Protein AF-A0A9E6BPP7-F1 (afdb_monomer)

Sequence (174 aa):
METLWRWFFRFVIGVGIVFVAFTVLLVIGMNRPNVMQSNGYTGITPDAVAATLSHSLPKTAHNIRYCRASVGIGGRLLIYRFSGSLPDLHAHAHAEFAAHWEKPRLKKTRNSPSPITEHTIALYKSGFGVDADWMLPPPEAFGTLYESADGRSSHRPRIFVDEANGVLYFHMTD

Radius of gyration: 22.31 Å; Cα contacts (8 Å, |Δi|>4): 313; chains: 1; bounding box: 57×31×67 Å

Secondary structure (DSSP, 8-state):
-HHHHHHHHHHHHHHHHHHHHHHHHHHHHHHSPEEEE-SS-B-S-HHHHHHSSSS---TT-EEEEEEEEE-TTS-EEEEEEEE--HHHHHHHHHHHHHHSTT-PPEEEEEEEEPS--HHHHHHHHHHH----GGGPPPTT-EEEEEEETT---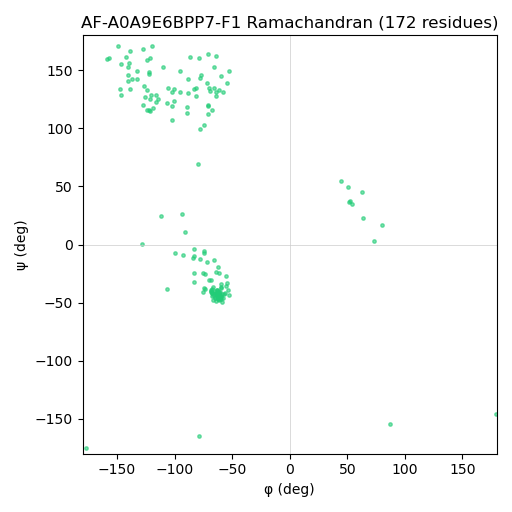TT--EEEEETTTTEEEEEEE-

Foldseek 3Di:
DVVVVVVVVVVVVVVVVVVVVVVVVVVCQQQAKDKDWDPFFDQDDQVLLVLALLSDADPFWGRKIWMWIDGNVGKIKTKMKTAGDPVRLVVSLQSRLCSQPVSADKDKDFFDDDPCDPVNQVCCCVRGVDNVVVLDDDPPFTTMWIWGPVPDQASTWIWGQRPVRRMIIIIHMD

Mean predicted aligned error: 5.93 Å

pLDDT: mean 92.02, std 6.78, range [58.75, 98.56]

Structure (mmCIF, N/CA/C/O backbone):
data_AF-A0A9E6BPP7-F1
#
_entry.id   AF-A0A9E6BPP7-F1
#
loop_
_atom_site.group_PDB
_atom_site.id
_atom_site.type_symbol
_atom_site.label_atom_id
_atom_site.label_alt_id
_atom_site.label_comp_id
_atom_site.label_asym_id
_atom_site.label_entity_id
_atom_site.label_seq_id
_atom_site.pdbx_PDB_ins_code
_atom_site.Cartn_x
_atom_site.Cartn_y
_atom_site.Cartn_z
_atom_site.occupancy
_atom_site.B_iso_or_equiv
_atom_site.auth_seq_id
_atom_site.auth_comp_id
_atom_site.auth_asym_id
_atom_site.auth_atom_id
_atom_site.pdbx_PDB_model_num
ATOM 1 N N . MET A 1 1 ? 42.523 -1.202 -52.426 1.00 58.75 1 MET A N 1
ATOM 2 C CA . MET A 1 1 ? 42.372 -0.691 -51.043 1.00 58.75 1 MET A CA 1
ATOM 3 C C . MET A 1 1 ? 40.967 -0.156 -50.751 1.00 58.75 1 MET A C 1
ATOM 5 O O . MET A 1 1 ? 40.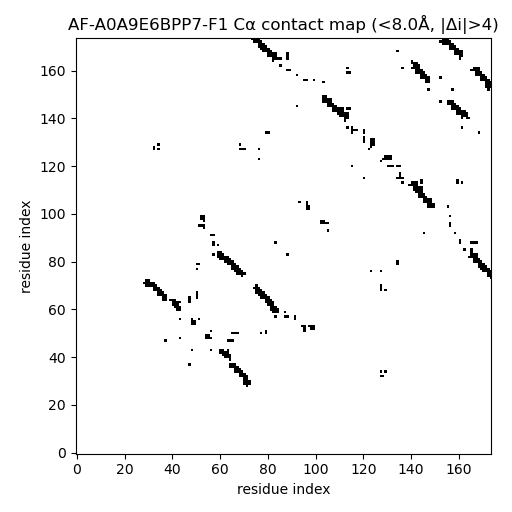457 -0.454 -49.681 1.00 58.75 1 MET A O 1
ATOM 9 N N . GLU A 1 2 ? 40.296 0.545 -51.675 1.00 72.06 2 GLU A N 1
ATOM 10 C CA . GLU A 1 2 ? 38.947 1.107 -51.437 1.00 72.06 2 GLU A CA 1
ATOM 11 C C . GLU A 1 2 ? 37.850 0.084 -51.093 1.00 72.06 2 GLU A C 1
ATOM 13 O O . GLU A 1 2 ? 36.989 0.358 -50.260 1.00 72.06 2 GLU A O 1
ATOM 18 N N . THR A 1 3 ? 37.860 -1.103 -51.703 1.00 75.94 3 THR A N 1
ATOM 19 C CA . THR A 1 3 ? 36.821 -2.126 -51.492 1.00 75.94 3 THR A CA 1
ATOM 20 C C . THR A 1 3 ? 36.860 -2.700 -50.079 1.00 75.94 3 THR A C 1
ATOM 22 O O . THR A 1 3 ? 35.823 -2.807 -49.431 1.00 75.94 3 THR A O 1
ATOM 25 N N . LEU A 1 4 ? 38.059 -3.009 -49.577 1.00 79.69 4 LEU A N 1
ATOM 26 C CA . LEU A 1 4 ? 38.288 -3.473 -48.203 1.00 79.69 4 LEU A CA 1
ATOM 27 C C . LEU A 1 4 ? 37.844 -2.421 -47.181 1.00 79.69 4 LEU A C 1
ATOM 29 O O . LEU A 1 4 ? 37.183 -2.752 -46.202 1.00 79.69 4 LEU A O 1
ATOM 33 N N . TRP A 1 5 ? 38.127 -1.147 -47.458 1.00 80.75 5 TRP A N 1
ATOM 34 C CA . TRP A 1 5 ? 37.735 -0.036 -46.594 1.00 80.75 5 TRP A CA 1
ATOM 35 C C . TRP A 1 5 ? 36.216 0.179 -46.565 1.00 80.75 5 TRP A C 1
ATOM 37 O O . TRP A 1 5 ? 35.632 0.351 -45.497 1.00 80.75 5 TRP A O 1
ATOM 47 N N . ARG A 1 6 ? 35.537 0.062 -47.714 1.00 83.38 6 ARG A N 1
ATOM 48 C CA . ARG A 1 6 ? 34.064 0.097 -47.792 1.00 83.38 6 ARG A CA 1
ATOM 49 C C . ARG A 1 6 ? 33.405 -1.047 -47.018 1.00 83.38 6 ARG A C 1
ATOM 51 O O . ARG A 1 6 ? 32.408 -0.814 -46.338 1.00 83.38 6 ARG A O 1
ATOM 58 N N . TRP A 1 7 ? 33.939 -2.265 -47.116 1.00 85.94 7 TRP A N 1
ATOM 59 C CA . TRP A 1 7 ? 33.430 -3.414 -46.359 1.00 85.94 7 TRP A CA 1
ATOM 60 C C . TRP A 1 7 ? 33.666 -3.262 -44.857 1.00 85.94 7 TRP A C 1
ATOM 62 O O . TRP A 1 7 ? 32.745 -3.504 -44.079 1.00 85.94 7 TRP A O 1
ATOM 72 N N . PHE A 1 8 ? 34.844 -2.775 -44.459 1.00 85.81 8 PHE A N 1
ATOM 73 C CA . PHE A 1 8 ? 35.154 -2.456 -43.067 1.00 85.81 8 PHE A CA 1
ATOM 74 C C . PHE A 1 8 ? 34.181 -1.417 -42.488 1.00 85.81 8 PHE A C 1
ATOM 76 O O . PHE A 1 8 ? 33.560 -1.675 -41.460 1.00 85.81 8 PHE A O 1
ATOM 83 N N . PHE A 1 9 ? 33.948 -0.293 -43.177 1.00 87.25 9 PHE A N 1
ATOM 84 C CA . PHE A 1 9 ? 32.990 0.722 -42.718 1.00 87.25 9 PHE A CA 1
ATOM 85 C C . PHE A 1 9 ? 31.562 0.191 -42.591 1.00 87.25 9 PHE A C 1
ATOM 87 O O . PHE A 1 9 ? 30.893 0.464 -41.597 1.00 87.25 9 PHE A O 1
ATOM 94 N N . ARG A 1 10 ? 31.086 -0.590 -43.569 1.00 88.19 10 ARG A N 1
ATOM 95 C CA . ARG A 1 10 ? 29.747 -1.201 -43.511 1.00 88.19 10 ARG A CA 1
ATOM 96 C C . ARG A 1 10 ? 29.610 -2.162 -42.335 1.00 88.19 10 ARG A C 1
ATOM 98 O O . ARG A 1 10 ? 28.573 -2.160 -41.679 1.00 88.19 10 ARG A O 1
ATOM 105 N N . PHE A 1 11 ? 30.650 -2.945 -42.055 1.00 91.19 11 PHE A N 1
ATOM 106 C CA . PHE A 1 11 ? 30.681 -3.839 -40.903 1.00 91.19 11 PHE A CA 1
ATOM 107 C C . PHE A 1 11 ? 30.633 -3.058 -39.584 1.00 91.19 11 PHE A C 1
ATOM 109 O O . PHE A 1 11 ? 29.785 -3.347 -38.745 1.00 91.19 11 PHE A O 1
ATOM 116 N N . VAL A 1 12 ? 31.466 -2.023 -39.425 1.00 90.50 12 VAL A N 1
ATOM 117 C CA . VAL A 1 12 ? 31.485 -1.172 -38.221 1.00 90.50 12 VAL A CA 1
ATOM 118 C C . VAL A 1 12 ? 30.133 -0.489 -37.992 1.00 90.50 12 VAL A C 1
ATOM 120 O O . VAL A 1 12 ? 29.618 -0.520 -36.877 1.00 90.50 12 VAL A O 1
ATOM 123 N N . ILE A 1 13 ? 29.521 0.072 -39.040 1.00 92.06 13 ILE A N 1
ATOM 124 C CA . ILE A 1 13 ? 28.182 0.680 -38.955 1.00 92.06 13 ILE A CA 1
ATOM 125 C C . ILE A 1 13 ? 27.136 -0.373 -38.567 1.00 92.06 13 ILE A C 1
ATOM 127 O O . ILE A 1 13 ? 26.316 -0.119 -37.688 1.00 92.06 13 ILE A O 1
ATOM 131 N N . GLY A 1 14 ? 27.180 -1.562 -39.176 1.00 92.44 14 GLY A N 1
ATOM 132 C CA . GLY A 1 14 ? 26.274 -2.664 -38.849 1.00 92.44 14 GLY A CA 1
ATOM 133 C C . GLY A 1 14 ? 26.376 -3.097 -37.384 1.00 92.44 14 GLY A C 1
ATOM 134 O O . GLY A 1 14 ? 25.357 -3.193 -36.703 1.00 92.44 14 GLY A O 1
ATOM 135 N N . VAL A 1 15 ? 27.598 -3.278 -36.871 1.00 92.94 15 VAL A N 1
ATOM 136 C CA . VAL A 1 15 ? 27.847 -3.591 -35.453 1.00 92.94 15 VAL A CA 1
ATOM 137 C C . VAL A 1 15 ? 27.344 -2.467 -34.547 1.00 92.94 15 VAL A C 1
ATOM 139 O O . VAL A 1 15 ? 26.684 -2.746 -33.548 1.00 92.94 15 VAL A O 1
ATOM 142 N N . GLY A 1 16 ? 27.587 -1.205 -34.914 1.00 92.25 16 GLY A N 1
ATOM 143 C CA . GLY A 1 16 ? 27.085 -0.045 -34.177 1.00 92.25 16 GLY A CA 1
ATOM 144 C C . GLY A 1 16 ? 25.558 -0.033 -34.067 1.00 92.25 16 GLY A C 1
ATOM 145 O O . GLY A 1 16 ? 25.025 0.144 -32.975 1.00 92.25 16 GLY A O 1
ATOM 146 N N . ILE A 1 17 ? 24.845 -0.298 -35.166 1.00 93.12 17 ILE A N 1
ATOM 147 C CA . ILE A 1 17 ? 23.375 -0.371 -35.176 1.00 93.12 17 ILE A CA 1
ATOM 148 C C . ILE A 1 17 ? 22.874 -1.510 -34.281 1.00 93.12 17 ILE A C 1
ATOM 150 O O . ILE A 1 17 ? 21.957 -1.301 -33.487 1.00 93.12 17 ILE A O 1
ATOM 154 N N . VAL A 1 18 ? 23.481 -2.698 -34.366 1.00 93.06 18 VAL A N 1
ATOM 155 C CA . VAL A 1 18 ? 23.098 -3.848 -33.527 1.00 93.06 18 VAL A CA 1
ATOM 156 C C . VAL A 1 18 ? 23.337 -3.552 -32.047 1.00 93.06 18 VAL A C 1
ATOM 158 O O . VAL A 1 18 ? 22.480 -3.851 -31.219 1.00 93.06 18 VAL A O 1
ATOM 161 N N . PHE A 1 19 ? 24.460 -2.918 -31.708 1.00 92.62 19 PHE A N 1
ATOM 162 C CA . PHE A 1 19 ? 24.767 -2.533 -30.333 1.00 92.62 19 PHE A CA 1
ATOM 163 C C . PHE A 1 19 ? 23.768 -1.504 -29.784 1.00 92.62 19 PHE A C 1
ATOM 165 O O . PHE A 1 19 ? 23.289 -1.645 -28.657 1.00 92.62 19 PHE A O 1
ATOM 172 N N . VAL A 1 20 ? 23.392 -0.505 -30.589 1.00 92.81 20 VAL A N 1
ATOM 173 C CA . VAL A 1 20 ? 22.356 0.472 -30.220 1.00 92.81 20 VAL A CA 1
ATOM 174 C C . VAL A 1 20 ? 21.009 -0.220 -30.019 1.00 92.81 20 VAL A C 1
ATOM 176 O O . VAL A 1 20 ? 20.370 -0.005 -28.992 1.00 92.81 20 VAL A O 1
ATOM 179 N N . ALA A 1 21 ? 20.594 -1.095 -30.939 1.00 91.44 21 ALA A N 1
ATOM 180 C CA . ALA A 1 21 ? 19.342 -1.840 -30.818 1.00 91.44 21 ALA A CA 1
ATOM 181 C C . ALA A 1 21 ? 19.314 -2.719 -29.556 1.00 91.44 21 ALA A C 1
ATOM 183 O O . ALA A 1 21 ? 18.329 -2.706 -28.818 1.00 91.44 21 ALA A O 1
ATOM 184 N N . PHE A 1 22 ? 20.409 -3.427 -29.263 1.00 90.94 22 PHE A N 1
ATOM 185 C CA . PHE A 1 22 ? 20.556 -4.213 -28.038 1.00 90.94 22 PHE A CA 1
ATOM 186 C C . PHE A 1 22 ? 20.451 -3.337 -26.785 1.00 90.94 22 PHE A C 1
ATOM 188 O O . PHE A 1 22 ? 19.709 -3.672 -25.866 1.00 90.94 22 PHE A O 1
ATOM 195 N N . THR A 1 23 ? 21.131 -2.188 -26.770 1.00 88.12 23 THR A N 1
ATOM 196 C CA . THR A 1 23 ? 21.091 -1.244 -25.643 1.00 88.12 23 THR A CA 1
ATOM 197 C C . THR A 1 23 ? 19.677 -0.708 -25.422 1.00 88.12 23 THR A C 1
ATOM 199 O O . THR A 1 23 ? 19.202 -0.686 -24.291 1.00 88.12 23 THR A O 1
ATOM 202 N N . VAL A 1 24 ? 18.964 -0.340 -26.491 1.00 87.81 24 VAL A N 1
ATOM 203 C CA . VAL A 1 24 ? 17.568 0.116 -26.414 1.00 87.81 24 VAL A CA 1
ATOM 204 C C . VAL A 1 24 ? 16.661 -0.982 -25.858 1.00 87.81 24 VAL A C 1
ATOM 206 O O . VAL A 1 24 ? 15.891 -0.723 -24.936 1.00 87.81 24 VAL A O 1
ATOM 209 N N . LEU A 1 25 ? 16.769 -2.216 -26.360 1.00 87.62 25 LEU A N 1
ATOM 210 C CA . LEU A 1 25 ? 15.972 -3.344 -25.866 1.00 87.62 25 LEU A CA 1
ATOM 211 C C . LEU A 1 25 ? 16.272 -3.669 -24.402 1.00 87.62 25 LEU A C 1
ATOM 213 O O . LEU A 1 25 ? 15.349 -3.953 -23.640 1.00 87.62 25 LEU A O 1
ATOM 217 N N . LEU A 1 26 ? 17.539 -3.592 -24.000 1.00 84.19 26 LEU A N 1
ATOM 218 C CA . LEU A 1 26 ? 17.965 -3.811 -22.624 1.00 84.19 26 LEU A CA 1
ATOM 219 C C . LEU A 1 26 ? 17.395 -2.731 -21.699 1.00 84.19 26 LEU A C 1
ATOM 221 O O . LEU A 1 26 ? 16.801 -3.062 -20.677 1.00 84.19 26 LEU A O 1
ATOM 225 N N . VAL A 1 27 ? 17.470 -1.457 -22.092 1.00 81.81 27 VAL A N 1
ATOM 226 C CA . VAL A 1 27 ? 16.873 -0.342 -21.340 1.00 81.81 27 VAL A CA 1
ATOM 227 C C . VAL A 1 27 ? 15.354 -0.495 -21.240 1.00 81.81 27 VAL A C 1
ATOM 229 O O . VAL A 1 27 ? 14.803 -0.343 -20.151 1.00 81.81 27 VAL A O 1
ATOM 232 N N . ILE A 1 28 ? 14.663 -0.837 -22.330 1.00 81.75 28 ILE A N 1
ATOM 233 C CA . ILE A 1 28 ? 13.211 -1.075 -22.307 1.00 81.75 28 ILE A CA 1
ATOM 234 C C . ILE A 1 28 ? 12.876 -2.242 -21.376 1.00 81.75 28 ILE A C 1
ATOM 236 O O . ILE A 1 28 ? 11.980 -2.123 -20.544 1.00 81.75 28 ILE A O 1
ATOM 240 N N . GLY A 1 29 ? 13.599 -3.358 -21.485 1.00 76.56 29 GLY A N 1
ATOM 241 C CA . GLY A 1 29 ? 13.382 -4.542 -20.658 1.00 76.56 29 GLY A CA 1
ATOM 242 C C . GLY A 1 29 ? 13.598 -4.269 -19.170 1.00 76.56 29 GLY A C 1
ATOM 243 O O . GLY A 1 29 ? 12.778 -4.675 -18.353 1.00 76.56 29 GLY A O 1
ATOM 244 N N . MET A 1 30 ? 14.652 -3.529 -18.818 1.00 75.00 30 MET A N 1
ATOM 245 C CA . MET A 1 30 ? 14.958 -3.166 -17.430 1.00 75.00 30 MET A CA 1
ATOM 246 C C . MET A 1 30 ? 13.947 -2.189 -16.823 1.00 75.00 30 MET A C 1
ATOM 248 O O . MET A 1 30 ? 13.712 -2.236 -15.617 1.00 75.00 30 MET A O 1
ATOM 252 N N . ASN A 1 31 ? 13.339 -1.324 -17.637 1.00 74.44 31 ASN A N 1
ATOM 253 C CA . ASN A 1 31 ? 12.345 -0.355 -17.173 1.00 74.44 31 ASN A CA 1
ATOM 254 C C . ASN A 1 31 ? 10.904 -0.862 -17.280 1.00 74.44 31 ASN A C 1
ATOM 256 O O . ASN A 1 31 ? 9.997 -0.209 -16.771 1.00 74.44 31 ASN A O 1
ATOM 260 N N . ARG A 1 32 ? 10.664 -2.013 -17.923 1.00 81.81 32 ARG A N 1
ATOM 261 C CA . ARG A 1 32 ? 9.321 -2.579 -18.026 1.00 81.81 32 ARG A CA 1
ATOM 262 C C . ARG A 1 32 ? 8.882 -3.111 -16.656 1.00 81.81 32 ARG A C 1
ATOM 264 O O . ARG A 1 32 ? 9.517 -4.031 -16.138 1.00 81.81 32 ARG A O 1
ATOM 271 N N . PRO A 1 33 ? 7.784 -2.597 -16.083 1.00 84.06 33 PRO A N 1
ATOM 272 C CA . PRO A 1 33 ? 7.281 -3.093 -14.814 1.00 84.06 33 PRO A CA 1
ATOM 273 C C . PRO A 1 33 ? 6.699 -4.498 -14.974 1.00 84.06 33 PRO A C 1
ATOM 275 O O . PRO A 1 33 ? 5.930 -4.770 -15.899 1.00 84.06 33 PRO A O 1
ATOM 278 N N . ASN A 1 34 ? 7.042 -5.388 -14.050 1.00 88.56 34 ASN A N 1
ATOM 279 C CA . ASN A 1 34 ? 6.299 -6.616 -13.809 1.00 88.56 34 ASN A CA 1
ATOM 280 C C . ASN A 1 34 ? 5.224 -6.310 -12.764 1.00 88.56 34 ASN A C 1
ATOM 282 O O . ASN A 1 34 ? 5.566 -5.904 -11.655 1.00 88.56 34 ASN A O 1
ATOM 286 N N . VAL A 1 35 ? 3.952 -6.464 -13.135 1.00 90.19 35 VAL A N 1
ATOM 287 C CA . VAL A 1 35 ? 2.794 -6.069 -12.325 1.00 90.19 35 VAL A CA 1
ATOM 288 C C . VAL A 1 35 ? 1.923 -7.286 -12.029 1.00 90.19 35 VAL A C 1
ATOM 290 O O . VAL A 1 35 ? 1.498 -7.998 -12.937 1.00 90.19 35 VAL A O 1
ATOM 293 N N . MET A 1 36 ? 1.602 -7.474 -10.754 1.00 91.06 36 MET A N 1
ATOM 294 C CA . MET A 1 36 ? 0.613 -8.418 -10.244 1.00 91.06 36 MET A CA 1
ATOM 295 C C . MET A 1 36 ? -0.444 -7.629 -9.467 1.00 91.06 36 MET A C 1
ATOM 297 O O . MET A 1 36 ? -0.145 -7.047 -8.428 1.00 91.06 36 MET A O 1
ATOM 301 N N . GLN A 1 37 ? -1.686 -7.611 -9.945 1.00 92.88 37 GLN A N 1
ATOM 302 C CA . GLN A 1 37 ? -2.765 -6.815 -9.352 1.00 92.88 37 GLN A CA 1
ATOM 303 C C . GLN A 1 37 ? -4.105 -7.549 -9.386 1.00 92.88 37 GLN A C 1
ATOM 305 O O . GLN A 1 37 ? -4.283 -8.483 -10.170 1.00 92.88 37 GLN A O 1
ATOM 310 N N . SER A 1 38 ? -5.058 -7.113 -8.564 1.00 92.06 38 SER A N 1
ATOM 311 C CA . SER A 1 38 ? -6.433 -7.607 -8.639 1.00 92.06 38 SER A CA 1
ATOM 312 C C . SER A 1 38 ? -7.205 -6.992 -9.812 1.00 92.06 38 SER A C 1
ATOM 314 O O . SER A 1 38 ? -7.061 -5.809 -10.132 1.00 92.06 38 SER A O 1
ATOM 316 N N . ASN A 1 39 ? -8.100 -7.779 -10.417 1.00 88.69 39 ASN A N 1
ATOM 317 C CA . ASN A 1 39 ? -9.043 -7.307 -11.437 1.00 88.69 39 ASN A CA 1
ATOM 318 C C . ASN A 1 39 ? -10.239 -6.604 -10.775 1.00 88.69 39 ASN A C 1
ATOM 320 O O . ASN A 1 39 ? -11.354 -7.120 -10.752 1.00 88.69 39 ASN A O 1
ATOM 324 N N . GLY A 1 40 ? -9.986 -5.429 -10.196 1.00 93.06 40 GLY A N 1
ATOM 325 C CA . GLY A 1 40 ? -10.978 -4.666 -9.437 1.00 93.06 40 GLY A CA 1
ATOM 326 C C . GLY A 1 40 ? -11.042 -5.067 -7.963 1.00 93.06 40 GLY A C 1
ATOM 327 O O . GLY A 1 40 ? -10.043 -5.511 -7.390 1.00 93.06 40 GLY A O 1
ATOM 328 N N . TYR A 1 41 ? -12.204 -4.845 -7.347 1.00 94.12 41 TYR A N 1
ATOM 329 C CA . TYR A 1 41 ? -12.445 -5.179 -5.945 1.00 94.12 41 TYR A CA 1
ATOM 330 C C . TYR A 1 41 ? -12.790 -6.656 -5.780 1.00 94.12 41 TYR A C 1
ATOM 332 O O . TYR A 1 41 ? -13.624 -7.194 -6.507 1.00 94.12 41 TYR A O 1
ATOM 340 N N . THR A 1 42 ? -12.179 -7.296 -4.790 1.00 96.19 42 THR A N 1
ATOM 341 C CA . THR A 1 42 ? -12.390 -8.708 -4.470 1.00 96.19 42 THR A CA 1
ATOM 342 C C . THR A 1 42 ? -12.752 -8.890 -2.997 1.00 96.19 42 THR A C 1
ATOM 344 O O . THR A 1 42 ? -12.630 -7.974 -2.180 1.00 96.19 42 THR A O 1
ATOM 347 N N . GLY A 1 43 ? -13.201 -10.096 -2.646 1.00 96.19 43 GLY A N 1
ATOM 348 C CA . GLY A 1 43 ? -13.208 -10.555 -1.258 1.00 96.19 43 GLY A CA 1
ATOM 349 C C . GLY A 1 43 ? -11.820 -11.021 -0.808 1.00 96.19 43 GLY A C 1
ATOM 350 O O . GLY A 1 43 ? -10.815 -10.779 -1.482 1.00 96.19 43 GLY A O 1
ATOM 351 N N . ILE A 1 44 ? -11.781 -11.735 0.316 1.00 96.38 44 ILE A N 1
ATOM 352 C CA . ILE A 1 44 ? -10.566 -12.385 0.817 1.00 96.38 44 ILE A CA 1
ATOM 353 C C . ILE A 1 44 ? -10.236 -13.578 -0.089 1.00 96.38 44 ILE A C 1
ATOM 355 O O . ILE A 1 44 ? -10.959 -14.572 -0.115 1.00 96.38 44 ILE A O 1
ATOM 359 N N . THR A 1 45 ? -9.135 -13.476 -0.829 1.00 96.19 45 THR A N 1
ATOM 360 C CA . THR A 1 45 ? -8.589 -14.536 -1.689 1.00 96.19 45 THR A CA 1
ATOM 361 C C . THR A 1 45 ? -7.163 -14.878 -1.253 1.00 96.19 45 THR A C 1
ATOM 363 O O . THR A 1 45 ? -6.517 -14.055 -0.598 1.00 96.19 45 THR A O 1
ATOM 366 N N . PRO A 1 46 ? -6.627 -16.056 -1.628 1.00 96.00 46 PRO A N 1
ATOM 367 C CA . PRO A 1 46 ? -5.225 -16.383 -1.378 1.00 96.00 46 PRO A CA 1
ATOM 368 C C . PRO A 1 46 ? -4.263 -15.318 -1.913 1.00 96.00 46 PRO A C 1
ATOM 370 O O . PRO A 1 46 ? -3.320 -14.958 -1.219 1.00 96.00 46 PRO A O 1
ATOM 373 N N . ASP A 1 47 ? -4.545 -14.749 -3.087 1.00 94.88 47 ASP A N 1
ATOM 374 C CA . ASP A 1 47 ? -3.712 -13.699 -3.682 1.00 94.88 47 ASP A CA 1
ATOM 375 C C . ASP A 1 47 ? -3.775 -12.382 -2.897 1.00 94.88 47 ASP A C 1
ATOM 377 O O . ASP A 1 47 ? -2.747 -11.738 -2.695 1.00 94.88 47 ASP A O 1
ATOM 381 N N . ALA A 1 48 ? -4.957 -11.996 -2.402 1.00 95.31 48 ALA A N 1
ATOM 382 C CA . ALA A 1 48 ? -5.116 -10.809 -1.564 1.00 95.31 48 ALA A CA 1
ATOM 383 C C . ALA A 1 48 ? -4.387 -10.957 -0.221 1.00 95.31 48 ALA A C 1
ATOM 385 O O . ALA A 1 48 ? -3.735 -10.024 0.241 1.00 95.31 48 ALA A O 1
ATOM 386 N N . VAL A 1 49 ? -4.451 -12.146 0.386 1.00 97.12 49 VAL A N 1
ATOM 387 C CA . VAL A 1 49 ? -3.700 -12.475 1.606 1.00 97.12 49 VAL A CA 1
ATOM 388 C C . VAL A 1 49 ? -2.200 -12.498 1.321 1.00 97.12 49 VAL A C 1
ATOM 390 O O . VAL A 1 49 ? -1.414 -11.944 2.082 1.00 97.12 49 VAL A O 1
ATOM 393 N N . ALA A 1 50 ? -1.786 -13.093 0.203 1.00 95.69 50 ALA A N 1
ATOM 394 C CA . ALA A 1 50 ? -0.391 -13.124 -0.213 1.00 95.69 50 ALA A CA 1
ATOM 395 C C . ALA A 1 50 ? 0.159 -11.725 -0.506 1.00 95.69 50 ALA A C 1
ATOM 397 O O . ALA A 1 50 ? 1.375 -11.556 -0.431 1.00 95.69 50 ALA A O 1
ATOM 398 N N . ALA A 1 51 ? 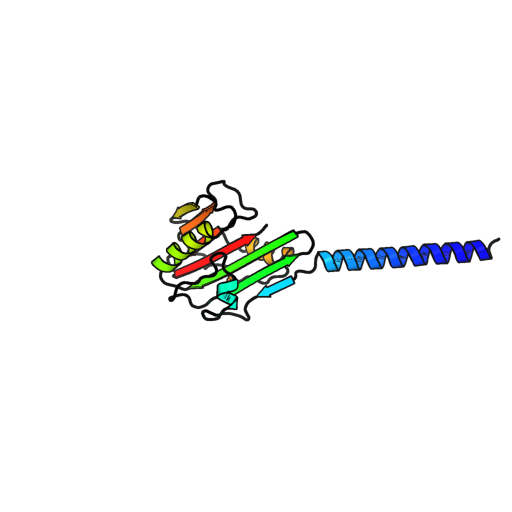-0.707 -10.752 -0.824 1.00 94.81 51 ALA A N 1
ATOM 399 C CA . ALA A 1 51 ? -0.348 -9.366 -1.083 1.00 94.81 51 ALA A CA 1
ATOM 400 C C . ALA A 1 51 ? 0.031 -8.575 0.183 1.00 94.81 51 ALA A C 1
ATOM 402 O O . ALA A 1 51 ? 0.836 -7.650 0.064 1.00 94.81 51 ALA A O 1
ATOM 403 N N . THR A 1 52 ? -0.442 -8.943 1.376 1.00 97.06 52 THR A N 1
ATOM 404 C CA . THR A 1 52 ? -0.068 -8.260 2.632 1.00 97.06 52 THR A CA 1
ATOM 405 C C . THR A 1 52 ? 1.312 -8.701 3.134 1.00 97.06 52 THR A C 1
ATOM 407 O O . THR A 1 52 ? 1.833 -9.735 2.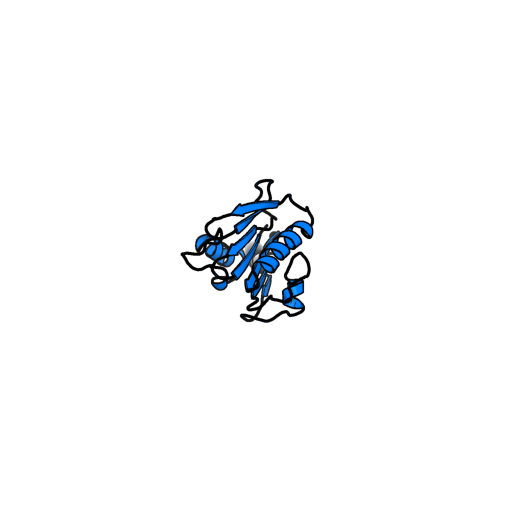706 1.00 97.06 52 THR A O 1
ATOM 410 N N . LEU A 1 53 ? 1.947 -7.914 4.010 1.00 96.19 53 LEU A N 1
ATOM 411 C CA . LEU A 1 53 ? 3.214 -8.302 4.644 1.00 96.19 53 LEU A CA 1
ATOM 412 C C . LEU A 1 53 ? 2.991 -9.371 5.715 1.00 96.19 53 LEU A C 1
ATOM 414 O O . LEU A 1 53 ? 3.802 -10.280 5.868 1.00 96.19 53 LEU A O 1
ATOM 418 N N . SER A 1 54 ? 1.887 -9.268 6.456 1.00 96.62 54 SER A N 1
ATOM 419 C CA . SER A 1 54 ? 1.531 -10.218 7.513 1.00 96.62 54 SER A CA 1
ATOM 420 C C . SER A 1 54 ? 1.015 -11.558 6.996 1.00 96.62 54 SER A C 1
ATOM 422 O O . SER A 1 54 ? 0.788 -12.458 7.804 1.00 96.62 54 SER A O 1
ATOM 424 N N . HIS A 1 55 ? 0.801 -11.700 5.683 1.00 97.06 55 HIS A N 1
ATOM 425 C CA . HIS A 1 55 ? 0.138 -12.858 5.081 1.00 97.06 55 HIS A CA 1
ATOM 426 C C . HIS A 1 55 ? -1.204 -13.178 5.750 1.00 97.06 55 HIS A C 1
ATOM 428 O O . HIS A 1 55 ? -1.587 -14.334 5.936 1.00 97.06 55 HIS A O 1
ATOM 434 N N . SER A 1 56 ? -1.924 -12.127 6.137 1.00 97.31 56 SER A N 1
ATOM 435 C CA . SER A 1 56 ? -3.221 -12.219 6.790 1.00 97.31 56 SER A CA 1
ATOM 436 C C . SER A 1 56 ? -4.109 -11.046 6.395 1.00 97.31 56 SER A C 1
ATOM 438 O O . SER A 1 56 ? -3.622 -9.981 6.017 1.00 97.31 56 SER A O 1
ATOM 440 N N . LEU A 1 57 ? -5.419 -11.251 6.490 1.00 97.69 57 LEU A N 1
ATOM 441 C CA . LEU A 1 57 ? -6.442 -10.215 6.390 1.00 97.69 57 LEU A CA 1
ATOM 442 C C . LEU A 1 57 ? -7.479 -10.474 7.490 1.00 97.69 57 LEU A C 1
ATOM 444 O O . LEU A 1 57 ? -7.773 -11.639 7.782 1.00 97.69 57 LEU A O 1
ATOM 448 N N . PRO A 1 58 ? -8.037 -9.431 8.124 1.00 97.44 58 PRO A N 1
ATOM 449 C CA . PRO A 1 58 ? -9.078 -9.621 9.123 1.00 97.44 58 PRO A CA 1
ATOM 450 C C . PRO A 1 58 ? -10.348 -10.189 8.482 1.00 97.44 58 PRO A C 1
ATOM 452 O O . PRO A 1 58 ? -10.639 -9.938 7.316 1.00 97.44 58 PRO A O 1
ATOM 455 N N . LYS A 1 59 ? -11.157 -10.917 9.261 1.00 95.75 59 LYS A N 1
ATOM 456 C CA . LYS A 1 59 ? -12.397 -11.544 8.760 1.00 95.75 59 LYS A CA 1
ATOM 457 C C . LYS A 1 59 ? -13.423 -10.536 8.232 1.00 95.75 59 LYS A C 1
ATOM 459 O O . LYS A 1 59 ? -14.261 -10.903 7.419 1.00 95.75 59 LYS A O 1
ATOM 464 N N . THR A 1 60 ? -13.369 -9.291 8.705 1.00 97.00 60 THR A N 1
ATOM 465 C CA . THR A 1 60 ? -14.250 -8.204 8.257 1.00 97.00 60 THR A CA 1
ATOM 466 C C . THR A 1 60 ? -13.766 -7.525 6.974 1.00 97.00 60 THR A C 1
ATOM 468 O O . THR A 1 60 ? -14.465 -6.648 6.465 1.00 97.00 60 THR A O 1
ATOM 471 N N . ALA A 1 61 ? -12.599 -7.909 6.438 1.00 97.69 61 ALA A N 1
ATOM 472 C CA . ALA A 1 61 ? -12.046 -7.319 5.227 1.00 97.69 61 ALA A CA 1
ATOM 473 C C . ALA A 1 61 ? -12.936 -7.596 4.009 1.00 97.69 61 ALA A C 1
ATOM 475 O O . ALA A 1 61 ? -13.270 -8.739 3.695 1.00 97.69 61 ALA A O 1
ATOM 476 N N . HIS A 1 62 ? -13.281 -6.534 3.294 1.00 98.00 62 HIS A N 1
ATOM 477 C CA . HIS A 1 62 ? -14.045 -6.573 2.052 1.00 98.00 62 HIS A CA 1
ATOM 478 C C . HIS A 1 62 ? -13.624 -5.411 1.145 1.00 98.00 62 HIS A C 1
ATOM 480 O O . HIS A 1 62 ? -12.862 -4.538 1.562 1.00 98.00 62 HIS A O 1
ATOM 486 N N . ASN A 1 63 ? -14.093 -5.401 -0.107 1.00 97.62 63 ASN A N 1
ATOM 487 C CA . ASN A 1 63 ? -13.690 -4.415 -1.118 1.00 97.62 63 ASN A CA 1
ATOM 488 C C . ASN A 1 63 ? -12.162 -4.297 -1.225 1.00 97.62 63 ASN A C 1
ATOM 490 O O . ASN A 1 63 ? -11.588 -3.208 -1.161 1.00 97.62 63 ASN A O 1
ATOM 494 N N . ILE A 1 64 ? -11.501 -5.446 -1.345 1.00 98.31 64 ILE A N 1
ATOM 495 C CA . ILE A 1 64 ? -10.047 -5.535 -1.332 1.00 98.31 64 ILE A CA 1
ATOM 496 C C . ILE A 1 64 ? -9.521 -5.237 -2.725 1.00 98.31 64 ILE A C 1
ATOM 498 O O . ILE A 1 64 ? -10.026 -5.767 -3.714 1.00 98.31 64 ILE A O 1
ATOM 502 N N . ARG A 1 65 ? -8.494 -4.400 -2.809 1.00 97.81 65 ARG A N 1
ATOM 503 C CA . ARG A 1 65 ? -7.770 -4.144 -4.051 1.00 97.81 65 ARG A CA 1
ATOM 504 C C . ARG A 1 65 ? -6.287 -4.076 -3.748 1.00 97.81 65 ARG A C 1
ATOM 506 O O . ARG A 1 65 ? -5.898 -3.436 -2.777 1.00 97.81 65 ARG A O 1
ATOM 513 N N . TYR A 1 66 ? -5.473 -4.754 -4.546 1.00 97.75 66 TYR A N 1
ATOM 514 C CA . TYR A 1 66 ? -4.034 -4.842 -4.319 1.00 97.75 66 TYR A CA 1
ATOM 515 C C . TYR A 1 66 ? -3.266 -4.749 -5.630 1.00 97.75 66 TYR A C 1
ATOM 517 O O . TYR A 1 66 ? -3.757 -5.132 -6.693 1.00 97.75 66 TYR A O 1
ATOM 525 N N . CYS A 1 67 ? -2.036 -4.260 -5.535 1.00 96.81 67 CYS A N 1
ATOM 526 C CA . CYS A 1 67 ? -1.071 -4.267 -6.615 1.00 96.81 67 CYS A CA 1
ATOM 527 C C . CYS A 1 67 ? 0.344 -4.416 -6.051 1.00 96.81 67 CYS A C 1
ATOM 529 O O . CYS A 1 67 ? 0.749 -3.735 -5.107 1.00 96.81 67 CYS A O 1
ATOM 531 N N . ARG A 1 68 ? 1.104 -5.306 -6.679 1.00 94.69 68 ARG A N 1
ATOM 532 C CA . ARG A 1 68 ? 2.545 -5.453 -6.547 1.00 94.69 68 ARG A CA 1
ATOM 533 C C . ARG A 1 68 ? 3.169 -5.155 -7.893 1.00 94.69 68 ARG A C 1
ATOM 535 O O . ARG A 1 68 ? 2.760 -5.736 -8.894 1.00 94.69 68 ARG A O 1
ATOM 542 N N . ALA A 1 69 ? 4.158 -4.279 -7.915 1.00 93.19 69 ALA A N 1
ATOM 543 C CA . ALA A 1 69 ? 4.939 -4.036 -9.112 1.00 93.19 69 ALA A CA 1
ATOM 544 C C . ALA A 1 69 ? 6.431 -4.034 -8.796 1.00 93.19 69 ALA A C 1
ATOM 546 O O . ALA A 1 69 ? 6.848 -3.659 -7.701 1.00 93.19 69 ALA A O 1
ATOM 547 N N . SER A 1 70 ? 7.239 -4.453 -9.761 1.00 90.50 70 SER A N 1
ATOM 548 C CA . SER A 1 70 ? 8.696 -4.374 -9.686 1.00 90.50 70 SER A CA 1
ATOM 549 C C . SER A 1 70 ? 9.281 -3.979 -11.032 1.00 90.50 70 SER A C 1
ATOM 551 O O . SER A 1 70 ? 8.834 -4.489 -12.059 1.00 90.50 70 SER A O 1
ATOM 553 N N . VAL A 1 71 ? 10.311 -3.140 -11.027 1.00 85.12 71 VAL A N 1
ATOM 554 C CA . VAL A 1 71 ? 11.114 -2.803 -12.210 1.00 85.12 71 VAL A CA 1
ATOM 555 C C . VAL A 1 71 ? 12.517 -3.398 -12.085 1.00 85.12 71 VAL A C 1
ATOM 557 O O . VAL A 1 71 ? 13.022 -3.610 -10.981 1.00 85.12 71 VAL A O 1
ATOM 560 N N . GLY A 1 72 ? 13.166 -3.673 -13.217 1.00 69.88 72 GLY A N 1
ATOM 561 C CA . GLY A 1 72 ? 14.471 -4.340 -13.269 1.00 69.88 72 GLY A CA 1
ATOM 562 C C . GLY A 1 72 ? 15.614 -3.575 -12.590 1.00 69.88 72 GLY A C 1
ATOM 563 O O . GLY A 1 72 ? 16.608 -4.191 -12.221 1.00 69.88 72 GLY A O 1
ATOM 564 N N . ILE A 1 73 ? 15.469 -2.264 -12.361 1.00 67.94 73 ILE A N 1
ATOM 565 C CA . ILE A 1 73 ? 16.455 -1.410 -11.661 1.00 67.94 73 ILE A CA 1
ATOM 566 C C . ILE A 1 73 ? 16.144 -1.310 -10.148 1.00 67.94 73 ILE A C 1
ATOM 568 O O . ILE A 1 73 ? 16.505 -0.355 -9.475 1.00 67.94 73 ILE A O 1
ATOM 572 N N . GLY A 1 74 ? 15.482 -2.319 -9.574 1.00 66.38 74 GLY A N 1
ATOM 573 C CA . GLY A 1 74 ? 15.369 -2.459 -8.118 1.00 66.38 74 GLY A CA 1
ATOM 574 C C . GLY A 1 74 ? 14.310 -1.584 -7.449 1.00 66.38 74 GLY A C 1
ATOM 575 O O . GLY A 1 74 ? 14.351 -1.438 -6.238 1.00 66.38 74 GLY A O 1
ATOM 576 N N . GLY A 1 75 ? 13.361 -1.031 -8.207 1.00 83.94 75 GLY A N 1
ATOM 577 C CA . GLY A 1 75 ? 12.181 -0.387 -7.636 1.00 83.94 75 GLY A CA 1
ATOM 578 C C . GLY A 1 75 ? 11.063 -1.400 -7.419 1.00 83.94 75 GLY A C 1
ATOM 579 O O . GLY A 1 75 ? 10.696 -2.123 -8.352 1.00 83.94 75 GLY A O 1
ATOM 580 N N . ARG A 1 76 ? 10.477 -1.426 -6.222 1.00 91.00 76 ARG A N 1
ATOM 581 C CA . ARG A 1 76 ? 9.270 -2.199 -5.900 1.00 91.00 76 ARG A CA 1
ATOM 582 C C . ARG A 1 76 ? 8.168 -1.293 -5.377 1.00 91.00 76 ARG A C 1
ATOM 584 O O . ARG A 1 76 ? 8.416 -0.308 -4.688 1.00 91.00 76 ARG A O 1
ATOM 591 N N . LEU A 1 77 ? 6.942 -1.679 -5.693 1.00 94.06 77 LEU A N 1
ATOM 592 C CA . LEU A 1 77 ? 5.710 -1.077 -5.216 1.00 94.06 77 LEU A CA 1
ATOM 593 C C . LEU A 1 77 ? 4.858 -2.181 -4.606 1.00 94.06 77 LEU A C 1
ATOM 595 O O . LEU A 1 77 ? 4.557 -3.176 -5.267 1.00 94.06 77 LEU A O 1
ATOM 599 N N . LEU A 1 78 ? 4.431 -1.978 -3.367 1.00 96.06 78 LEU A N 1
ATOM 600 C CA . LEU A 1 78 ? 3.370 -2.745 -2.742 1.00 96.06 78 LEU A CA 1
ATOM 601 C C . LEU A 1 78 ? 2.296 -1.779 -2.258 1.00 96.06 78 LEU A C 1
ATOM 603 O O . LEU A 1 78 ? 2.537 -0.975 -1.361 1.00 96.06 78 LEU A O 1
ATOM 607 N N . ILE A 1 79 ? 1.106 -1.885 -2.840 1.00 97.56 79 ILE A N 1
ATOM 608 C CA . ILE A 1 79 ? -0.064 -1.109 -2.440 1.00 97.56 79 ILE A CA 1
ATOM 609 C C . ILE A 1 79 ? -1.269 -2.019 -2.299 1.00 97.56 79 ILE A C 1
ATOM 611 O O . ILE A 1 79 ? -1.469 -2.944 -3.089 1.00 97.56 79 ILE A O 1
ATOM 615 N N . TYR A 1 80 ? -2.098 -1.739 -1.308 1.00 98.31 80 TYR A N 1
ATOM 616 C CA . TYR A 1 80 ? -3.414 -2.342 -1.216 1.00 98.31 80 TYR A CA 1
ATOM 617 C C . TYR A 1 80 ? -4.342 -1.480 -0.373 1.00 98.31 80 TYR A C 1
ATOM 619 O O . TYR A 1 80 ? -3.910 -0.654 0.430 1.00 98.31 80 TYR A O 1
ATOM 627 N N . ARG A 1 81 ? -5.639 -1.705 -0.543 1.00 98.19 81 ARG A N 1
ATOM 628 C CA . ARG A 1 81 ? -6.673 -1.160 0.326 1.00 98.19 81 ARG A CA 1
ATOM 629 C C . ARG A 1 81 ? -7.757 -2.183 0.581 1.00 98.19 81 ARG A C 1
ATOM 631 O O . ARG A 1 81 ? -7.982 -3.070 -0.243 1.00 98.19 81 ARG A O 1
ATOM 638 N N . PHE A 1 82 ? -8.462 -2.011 1.686 1.00 98.56 82 PHE A N 1
ATOM 639 C CA . PHE A 1 82 ? -9.697 -2.732 1.961 1.00 98.56 82 PHE A CA 1
ATOM 640 C C . PHE A 1 82 ? -10.545 -1.989 2.990 1.00 98.56 82 PHE A C 1
ATOM 642 O O . PHE A 1 82 ? -10.046 -1.157 3.750 1.00 98.56 82 PHE A O 1
ATOM 649 N N . SER A 1 83 ? -11.833 -2.308 3.004 1.00 98.50 83 SER A N 1
ATOM 650 C CA . SER A 1 83 ? -12.794 -1.843 3.999 1.00 98.50 83 SER A CA 1
ATOM 651 C C . SER A 1 83 ? -12.957 -2.875 5.114 1.00 98.50 83 SER A C 1
ATOM 653 O O . SER A 1 83 ? -12.842 -4.078 4.872 1.00 98.50 83 SER A O 1
ATOM 655 N N . GLY A 1 84 ? -13.245 -2.430 6.335 1.00 97.81 84 GLY A N 1
ATOM 656 C CA . GLY A 1 84 ? -13.412 -3.321 7.487 1.00 97.81 84 GLY A CA 1
ATOM 657 C C . GLY A 1 84 ? -13.815 -2.585 8.761 1.00 97.81 84 GLY A C 1
ATOM 658 O O . GLY A 1 84 ? -14.054 -1.378 8.749 1.00 97.81 84 GLY A O 1
ATOM 659 N N . SER A 1 85 ? -13.897 -3.312 9.878 1.00 98.12 85 SER A N 1
ATOM 660 C CA . SER A 1 85 ? -14.173 -2.690 11.178 1.00 98.12 85 SER A CA 1
ATOM 661 C C . SER A 1 85 ? -12.954 -1.898 11.667 1.00 98.12 85 SER A C 1
ATOM 663 O O . SER A 1 85 ? -11.829 -2.376 11.545 1.00 98.12 85 SER A O 1
ATOM 665 N N . LEU A 1 86 ? -13.143 -0.709 12.255 1.00 97.94 86 LEU A N 1
ATOM 666 C CA . LEU A 1 86 ? -12.014 0.111 12.732 1.00 97.94 86 LEU A CA 1
ATOM 667 C C . LEU A 1 86 ? -11.042 -0.646 13.658 1.00 97.94 86 LEU A C 1
ATOM 669 O O . LEU A 1 86 ? -9.832 -0.528 13.448 1.00 97.94 86 LEU A O 1
ATOM 673 N N . PRO A 1 87 ? -11.505 -1.460 14.634 1.00 98.12 87 PRO A N 1
ATOM 674 C CA . PRO A 1 87 ? -10.600 -2.263 15.453 1.00 98.12 87 PRO A CA 1
ATOM 675 C C . PRO A 1 87 ? -9.717 -3.197 14.619 1.00 98.12 87 PRO A C 1
ATOM 677 O O . PRO A 1 87 ? -8.511 -3.268 14.858 1.00 98.12 87 PRO A O 1
ATOM 680 N N . ASP A 1 88 ? -10.295 -3.853 13.610 1.00 98.31 88 ASP A N 1
ATOM 681 C CA . ASP A 1 88 ? -9.565 -4.756 12.722 1.00 98.31 88 ASP A CA 1
ATOM 682 C C . ASP A 1 88 ? -8.576 -4.007 11.826 1.00 98.31 88 ASP A C 1
ATOM 684 O O . ASP A 1 88 ? -7.460 -4.483 11.630 1.00 98.31 88 ASP A O 1
ATOM 688 N N . LEU A 1 89 ? -8.943 -2.828 11.311 1.00 98.50 89 LEU A N 1
ATOM 689 C CA . LEU A 1 89 ? -8.047 -2.010 10.487 1.00 98.50 89 LEU A CA 1
ATOM 690 C C . LEU A 1 89 ? -6.818 -1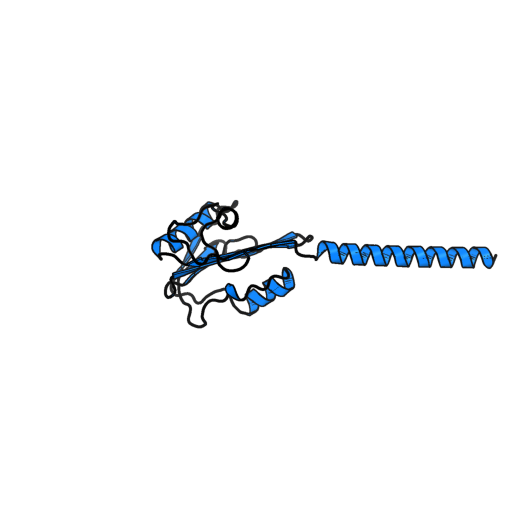.568 11.285 1.00 98.50 89 LEU A C 1
ATOM 692 O O . LEU A 1 89 ? -5.685 -1.705 10.823 1.00 98.50 89 LEU A O 1
ATOM 696 N N . HIS A 1 90 ? -7.021 -1.087 12.513 1.00 98.31 90 HIS A N 1
ATOM 697 C CA . HIS A 1 90 ? -5.914 -0.710 13.384 1.00 98.31 90 HIS A CA 1
ATOM 698 C C . HIS A 1 90 ? -5.060 -1.922 13.767 1.00 98.31 90 HIS A C 1
ATOM 700 O O . HIS A 1 90 ? -3.835 -1.843 13.689 1.00 98.31 90 HIS A O 1
ATOM 706 N N . ALA A 1 91 ? -5.676 -3.046 14.146 1.00 98.06 91 ALA A N 1
ATOM 707 C CA . ALA A 1 91 ? -4.954 -4.275 14.473 1.00 98.06 91 ALA A CA 1
ATOM 708 C C . ALA A 1 91 ? -4.131 -4.789 13.282 1.00 98.06 91 ALA A C 1
ATOM 710 O O . ALA A 1 91 ? -2.974 -5.172 13.455 1.00 98.06 91 ALA A O 1
ATOM 711 N N . HIS A 1 92 ? -4.688 -4.727 12.071 1.00 98.19 92 HIS A N 1
ATOM 712 C CA . HIS A 1 92 ? -3.981 -5.091 10.850 1.00 98.19 92 HIS A CA 1
ATOM 713 C C . HIS A 1 92 ? -2.785 -4.168 10.597 1.00 98.19 92 HIS A C 1
ATOM 715 O O . HIS A 1 92 ? -1.690 -4.663 10.350 1.00 98.19 92 HIS A O 1
ATOM 721 N N . ALA A 1 93 ? -2.934 -2.849 10.774 1.00 97.44 93 ALA A N 1
ATOM 722 C CA . ALA A 1 93 ? -1.807 -1.923 10.661 1.00 97.44 93 ALA A CA 1
ATOM 723 C C . ALA A 1 93 ? -0.655 -2.291 11.617 1.00 97.44 93 ALA A C 1
ATOM 725 O O . ALA A 1 93 ? 0.507 -2.295 11.218 1.00 97.44 93 ALA A O 1
ATOM 726 N N . HIS A 1 94 ? -0.959 -2.673 12.860 1.00 96.81 94 HIS A N 1
ATOM 727 C CA . HIS A 1 94 ? 0.057 -3.169 13.795 1.00 96.81 94 HIS A CA 1
ATOM 728 C C . HIS A 1 94 ? 0.715 -4.476 13.318 1.00 96.81 94 HIS A C 1
ATOM 730 O O . HIS A 1 94 ? 1.937 -4.617 13.424 1.00 96.81 94 HIS A O 1
ATOM 736 N N . ALA A 1 95 ? -0.070 -5.415 12.785 1.00 97.31 95 ALA A N 1
ATOM 737 C CA . ALA A 1 95 ? 0.429 -6.695 12.286 1.00 97.31 95 ALA A CA 1
ATOM 738 C C . ALA A 1 95 ? 1.391 -6.527 11.098 1.00 97.31 95 ALA A C 1
ATOM 740 O O . ALA A 1 95 ? 2.421 -7.196 11.052 1.00 97.31 95 ALA A O 1
ATOM 741 N N . GLU A 1 96 ? 1.113 -5.598 10.183 1.00 97.44 96 GLU A N 1
ATOM 742 C CA . GLU A 1 96 ? 1.974 -5.321 9.026 1.00 97.44 96 GLU A CA 1
ATOM 743 C C . GLU A 1 96 ? 3.360 -4.808 9.442 1.00 97.44 96 GLU A C 1
ATOM 745 O O . GLU A 1 96 ? 4.380 -5.273 8.933 1.00 97.44 96 GLU A O 1
ATOM 750 N N . PHE A 1 97 ? 3.421 -3.904 10.424 1.00 95.44 97 PHE A N 1
ATOM 751 C CA . PHE A 1 97 ? 4.695 -3.426 10.971 1.00 95.44 97 PHE A CA 1
ATOM 752 C C . PHE A 1 97 ? 5.464 -4.525 11.714 1.00 95.44 97 PHE A C 1
ATOM 754 O O . PHE A 1 97 ? 6.691 -4.582 11.627 1.00 95.44 97 PHE A O 1
ATOM 761 N N . ALA A 1 98 ? 4.759 -5.409 12.424 1.00 95.31 98 ALA A N 1
ATOM 762 C CA . ALA A 1 98 ? 5.370 -6.541 13.119 1.00 95.31 98 ALA A CA 1
ATOM 763 C C . ALA A 1 98 ? 5.906 -7.617 12.155 1.00 95.31 98 ALA A C 1
ATOM 765 O O . ALA A 1 98 ? 6.886 -8.295 12.479 1.00 95.31 98 ALA A O 1
ATOM 766 N N . ALA A 1 99 ? 5.269 -7.769 10.991 1.00 95.62 99 ALA A N 1
ATOM 767 C CA . ALA A 1 99 ? 5.647 -8.723 9.953 1.00 95.62 99 ALA A CA 1
ATOM 768 C C . ALA A 1 99 ? 6.768 -8.217 9.032 1.00 95.62 99 ALA A C 1
ATOM 770 O O . ALA A 1 99 ? 7.493 -9.024 8.451 1.00 95.62 99 ALA A O 1
ATOM 771 N N . HIS A 1 100 ? 6.940 -6.898 8.910 1.00 94.75 100 HIS A N 1
ATOM 772 C CA . HIS A 1 100 ? 8.021 -6.304 8.128 1.00 94.75 100 HIS A CA 1
ATOM 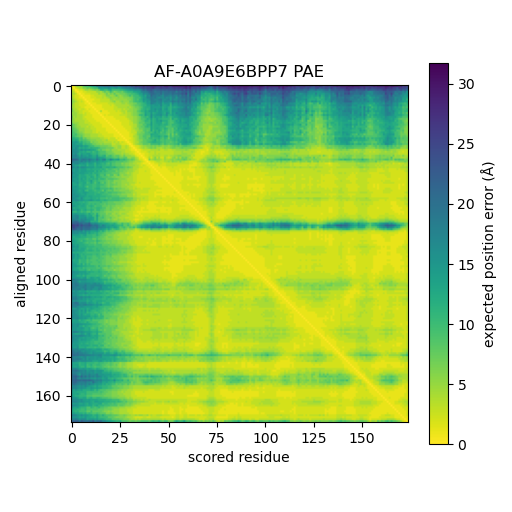773 C C . HIS A 1 100 ? 9.399 -6.833 8.569 1.00 94.75 100 HIS A C 1
ATOM 775 O O . HIS A 1 100 ? 9.677 -6.934 9.764 1.00 94.75 100 HIS A O 1
ATOM 781 N N . TRP A 1 101 ? 10.299 -7.120 7.622 1.00 91.25 101 TRP A N 1
ATOM 782 C CA . TRP A 1 101 ? 11.578 -7.800 7.894 1.00 91.25 101 TRP A CA 1
ATOM 783 C C . TRP A 1 101 ? 12.484 -7.033 8.871 1.00 91.25 101 TRP A C 1
ATOM 785 O O . TRP A 1 101 ? 13.133 -7.637 9.720 1.00 91.25 101 TRP A O 1
ATOM 795 N N . GLU A 1 102 ? 12.486 -5.701 8.797 1.00 90.75 102 GLU A N 1
ATOM 796 C CA . GLU A 1 102 ? 13.221 -4.831 9.732 1.00 90.75 102 GLU A CA 1
ATOM 797 C C . GLU A 1 102 ? 12.480 -4.538 11.044 1.00 90.75 102 GLU A C 1
ATOM 799 O O . GLU A 1 102 ? 13.075 -3.964 11.954 1.00 90.75 102 GLU A O 1
ATOM 804 N N . LYS A 1 103 ? 11.196 -4.906 11.156 1.00 89.44 103 LYS A N 1
ATOM 805 C CA . LYS A 1 103 ? 10.339 -4.643 12.327 1.00 89.44 103 LYS A CA 1
ATOM 806 C C . LYS A 1 103 ? 10.468 -3.204 12.865 1.00 89.44 103 LYS A C 1
ATOM 808 O O . LYS A 1 103 ? 10.786 -3.014 14.046 1.00 89.44 103 LYS A O 1
ATOM 813 N N . PRO A 1 104 ? 10.272 -2.176 12.015 1.00 88.81 104 PRO A N 1
ATOM 814 C CA . PRO A 1 104 ? 10.438 -0.792 12.429 1.00 88.81 104 PRO A CA 1
ATOM 815 C C . PRO A 1 104 ? 9.493 -0.451 13.582 1.00 88.81 104 PRO A C 1
ATOM 817 O O . PRO A 1 104 ? 8.352 -0.915 13.644 1.00 88.81 104 PRO A O 1
ATOM 820 N N . ARG A 1 105 ? 9.958 0.407 14.496 1.00 90.69 105 ARG A N 1
ATOM 821 C CA . ARG A 1 105 ? 9.086 0.946 15.543 1.00 90.69 105 ARG A CA 1
ATOM 822 C C . ARG A 1 105 ? 7.957 1.735 14.891 1.00 90.69 105 ARG A C 1
ATOM 824 O O . ARG A 1 105 ? 8.200 2.576 14.035 1.00 90.69 105 ARG A O 1
ATOM 831 N N . LEU A 1 106 ? 6.737 1.481 15.337 1.00 92.50 106 LEU A N 1
ATOM 832 C CA . LEU A 1 106 ? 5.542 2.133 14.831 1.00 92.50 106 LEU A CA 1
ATOM 833 C C . LEU A 1 106 ? 5.358 3.513 15.468 1.00 92.50 106 LEU A C 1
ATOM 835 O O . LEU A 1 106 ? 5.299 3.638 16.692 1.00 92.50 106 LEU A O 1
ATOM 839 N N . LYS A 1 107 ? 5.189 4.535 14.636 1.00 95.12 107 LYS A N 1
ATOM 840 C CA . LYS A 1 107 ? 4.674 5.848 15.015 1.00 95.12 107 LYS A CA 1
ATOM 841 C C . LYS A 1 107 ? 3.216 5.941 14.576 1.00 95.12 107 LYS A C 1
ATOM 843 O O . LYS A 1 107 ? 2.890 5.634 13.433 1.00 95.12 107 LYS A O 1
ATOM 848 N N . LYS A 1 108 ? 2.348 6.377 15.489 1.00 96.38 108 LYS A N 1
ATOM 849 C CA . LYS A 1 108 ? 0.918 6.587 15.243 1.00 96.38 108 LYS A CA 1
ATOM 850 C C . LYS A 1 108 ? 0.586 8.073 15.362 1.00 96.38 108 LYS A C 1
ATOM 852 O O . LYS A 1 108 ? 0.818 8.663 16.416 1.00 96.38 108 LYS A O 1
ATOM 857 N N . THR A 1 109 ? -0.019 8.642 14.327 1.00 96.81 109 THR A N 1
ATOM 858 C CA . THR A 1 109 ? -0.491 10.030 14.286 1.00 96.81 109 THR A CA 1
ATOM 859 C C . THR A 1 109 ? -1.986 10.039 13.985 1.00 96.81 109 THR A C 1
ATOM 861 O O . THR A 1 109 ? -2.412 9.588 12.929 1.00 96.81 109 THR A O 1
ATOM 864 N N . ARG A 1 110 ? -2.796 10.516 14.934 1.00 96.12 110 ARG A N 1
ATOM 865 C CA . ARG A 1 110 ? -4.257 10.630 14.775 1.00 96.12 110 ARG A CA 1
ATOM 866 C C . ARG A 1 110 ? -4.631 11.953 14.110 1.00 96.12 110 ARG A C 1
ATOM 868 O O . ARG A 1 110 ? -3.840 12.892 14.165 1.00 96.12 110 ARG A O 1
ATOM 875 N N . ASN A 1 111 ? -5.848 12.034 13.570 1.00 94.69 111 ASN A N 1
ATOM 876 C CA . ASN A 1 111 ? -6.392 13.217 12.892 1.00 94.69 111 ASN A CA 1
ATOM 877 C C . ASN A 1 111 ? -5.462 13.744 11.787 1.00 94.69 111 ASN A C 1
ATOM 879 O O . ASN A 1 111 ? -5.307 14.950 11.610 1.00 94.69 111 ASN A O 1
ATOM 883 N N . SER A 1 112 ? -4.814 12.827 11.072 1.00 95.00 112 SER A N 1
ATOM 884 C CA . SER A 1 112 ? -3.971 13.150 9.929 1.00 95.00 112 SER A CA 1
ATOM 885 C C . SER A 1 112 ? -4.821 13.185 8.661 1.00 95.00 112 SER A C 1
ATOM 887 O O . SER A 1 112 ? -5.687 12.316 8.513 1.00 95.00 112 SER A O 1
ATOM 889 N N . PRO A 1 113 ? -4.554 14.108 7.721 1.00 93.38 113 PRO A N 1
ATOM 890 C CA . PRO A 1 113 ? -5.007 13.928 6.349 1.00 93.38 113 PRO A CA 1
ATOM 891 C C . PRO A 1 113 ? -4.335 12.694 5.723 1.00 93.38 113 PRO A C 1
ATOM 893 O O . PRO A 1 113 ? -3.299 12.219 6.214 1.00 93.38 113 PRO A O 1
ATOM 896 N N . SER A 1 114 ? -4.906 12.197 4.625 1.00 93.31 114 SER A N 1
ATOM 897 C CA . SER A 1 114 ? -4.292 11.132 3.827 1.00 93.31 114 SER A CA 1
ATOM 898 C C . SER A 1 114 ? -2.893 11.533 3.325 1.00 93.31 114 SER A C 1
ATOM 900 O O . SER A 1 114 ? -2.745 12.597 2.719 1.00 93.31 114 SER A O 1
ATOM 902 N N . PRO A 1 115 ? -1.865 10.676 3.481 1.00 91.81 115 PRO A N 1
ATOM 903 C CA . PRO A 1 115 ? -0.565 10.874 2.838 1.00 91.81 115 PRO A CA 1
ATOM 904 C C . PRO A 1 115 ? -0.571 10.483 1.347 1.00 91.81 115 PRO A C 1
ATOM 906 O O . PRO A 1 115 ? 0.390 10.757 0.626 1.00 91.81 115 PRO A O 1
ATOM 909 N N . ILE A 1 116 ? -1.619 9.796 0.881 1.00 94.19 116 ILE A N 1
ATOM 910 C CA . ILE A 1 116 ? -1.781 9.386 -0.514 1.00 94.19 116 ILE A CA 1
ATOM 911 C C . ILE A 1 116 ? -2.509 10.510 -1.242 1.00 94.19 116 ILE A C 1
ATOM 913 O O . ILE A 1 116 ? -3.672 10.794 -0.960 1.00 94.19 116 ILE A O 1
ATOM 917 N N . THR A 1 117 ? -1.790 11.145 -2.163 1.00 94.00 117 THR A N 1
ATOM 918 C CA . THR A 1 117 ? -2.236 12.303 -2.946 1.00 94.00 117 THR A CA 1
ATOM 919 C C . THR A 1 117 ? -2.208 11.976 -4.436 1.00 94.00 117 THR A C 1
ATOM 921 O O . THR A 1 117 ? -1.621 10.972 -4.843 1.00 94.00 117 THR A O 1
ATOM 924 N N . GLU A 1 118 ? -2.766 12.850 -5.275 1.00 94.62 118 GLU A N 1
ATOM 925 C CA . GLU A 1 118 ? -2.647 12.728 -6.736 1.00 94.62 118 GLU A CA 1
ATOM 926 C C . GLU A 1 118 ? -1.185 12.653 -7.192 1.00 94.62 118 GLU A C 1
ATOM 928 O O . GLU A 1 118 ? -0.851 11.881 -8.089 1.00 94.62 118 GLU A O 1
ATOM 933 N N . HIS A 1 119 ? -0.289 13.385 -6.521 1.00 93.56 119 HIS A N 1
ATOM 934 C CA . HIS A 1 119 ? 1.145 13.296 -6.780 1.00 93.56 119 HIS A CA 1
ATOM 935 C C . HIS A 1 119 ? 1.682 11.885 -6.499 1.00 93.56 119 HIS A C 1
ATOM 937 O O . HIS A 1 119 ? 2.417 11.329 -7.312 1.00 93.56 119 HIS A O 1
ATOM 943 N N . THR A 1 120 ? 1.265 11.269 -5.389 1.00 92.56 120 THR A N 1
ATOM 944 C CA . THR A 1 120 ? 1.623 9.885 -5.045 1.00 92.56 120 THR A CA 1
ATOM 945 C C . THR A 1 120 ? 1.161 8.903 -6.129 1.00 92.56 120 THR A C 1
ATOM 947 O O . THR A 1 120 ? 1.928 8.034 -6.541 1.00 92.56 120 THR A O 1
ATOM 950 N N . ILE A 1 121 ? -0.058 9.067 -6.650 1.00 94.88 121 ILE A N 1
ATOM 951 C CA . ILE A 1 121 ? -0.581 8.220 -7.734 1.00 94.88 121 ILE A CA 1
ATOM 952 C C . ILE A 1 121 ? 0.173 8.440 -9.047 1.00 94.88 121 ILE A C 1
ATOM 954 O O . ILE A 1 121 ? 0.520 7.474 -9.729 1.00 94.88 121 ILE A O 1
ATOM 958 N N . ALA A 1 122 ? 0.491 9.690 -9.387 1.00 94.19 122 ALA A N 1
ATOM 959 C CA . ALA A 1 122 ? 1.282 10.013 -10.570 1.00 94.19 122 ALA A CA 1
ATOM 960 C C . ALA A 1 122 ? 2.677 9.359 -10.524 1.00 94.19 122 ALA A C 1
ATOM 962 O O . ALA A 1 122 ? 3.187 8.912 -11.557 1.00 94.19 122 ALA A O 1
ATOM 963 N N . LEU A 1 123 ? 3.274 9.230 -9.333 1.00 91.12 123 LEU A N 1
ATOM 964 C CA . LEU A 1 123 ? 4.522 8.487 -9.137 1.00 91.12 123 LEU A CA 1
ATOM 965 C C . LEU A 1 123 ? 4.342 6.980 -9.357 1.00 91.12 123 LEU A C 1
ATOM 967 O O . LEU A 1 123 ? 5.202 6.356 -9.974 1.00 91.12 123 LEU A O 1
ATOM 971 N N . TYR A 1 124 ? 3.222 6.385 -8.936 1.00 92.50 124 TYR A N 1
ATOM 972 C CA . TYR A 1 124 ? 2.945 4.967 -9.212 1.00 92.50 124 TYR A CA 1
ATOM 973 C C . TYR A 1 124 ? 2.782 4.692 -10.706 1.00 92.50 124 TYR A C 1
ATOM 975 O O . TYR A 1 124 ? 3.340 3.726 -11.232 1.00 92.50 124 TYR A O 1
ATOM 983 N N . LYS A 1 125 ? 2.088 5.583 -11.413 1.00 91.75 125 LYS A N 1
ATOM 984 C CA . LYS A 1 125 ? 1.904 5.479 -12.859 1.00 91.75 125 LYS A CA 1
ATOM 985 C C . LYS A 1 125 ? 3.214 5.655 -13.621 1.00 91.75 125 LYS A C 1
ATOM 987 O O . LYS A 1 125 ? 3.527 4.845 -14.487 1.00 91.75 125 LYS A O 1
ATOM 992 N N . SER A 1 126 ? 3.991 6.685 -13.296 1.00 89.06 126 SER A N 1
ATOM 993 C CA . SER A 1 126 ? 5.244 6.977 -14.003 1.00 89.06 126 SER A CA 1
ATOM 994 C C . SER A 1 126 ? 6.376 6.004 -13.658 1.00 89.06 126 SER A C 1
ATOM 996 O O . SER A 1 126 ? 7.115 5.606 -14.554 1.00 89.06 126 SER A O 1
ATOM 998 N N . GLY A 1 127 ? 6.495 5.587 -12.394 1.00 87.19 127 GLY A N 1
ATOM 999 C CA . GLY A 1 127 ? 7.554 4.683 -11.936 1.00 87.19 127 GLY A CA 1
ATOM 1000 C C . GLY A 1 127 ? 7.262 3.200 -12.170 1.00 87.19 127 GLY A C 1
ATOM 1001 O O . GLY A 1 127 ? 8.186 2.428 -12.410 1.00 87.19 127 GLY A O 1
ATOM 1002 N N . PHE A 1 128 ? 5.990 2.794 -12.117 1.00 89.50 128 PHE A N 1
ATOM 1003 C CA . PHE A 1 128 ? 5.602 1.378 -12.136 1.00 89.50 128 PHE A CA 1
ATOM 1004 C C . PHE A 1 128 ? 4.543 1.034 -13.186 1.00 89.50 128 PHE A C 1
ATOM 1006 O O . PHE A 1 128 ? 4.151 -0.127 -13.282 1.00 89.50 128 PHE A O 1
ATOM 1013 N N . GLY A 1 129 ? 4.067 1.999 -13.979 1.00 88.75 129 GLY A N 1
ATOM 1014 C CA . GLY A 1 129 ? 3.027 1.757 -14.985 1.00 88.75 129 GLY A CA 1
ATOM 1015 C C . GLY A 1 129 ? 1.686 1.321 -14.388 1.00 88.75 129 GLY A C 1
ATOM 1016 O O . GLY A 1 129 ? 0.909 0.661 -15.075 1.00 88.75 129 GLY A O 1
ATOM 1017 N N . VAL A 1 130 ? 1.427 1.637 -13.114 1.00 91.19 130 VAL A N 1
ATOM 1018 C CA . VAL A 1 130 ? 0.218 1.212 -12.393 1.00 91.19 130 VAL A CA 1
ATOM 1019 C C . VAL A 1 130 ? -0.775 2.367 -12.298 1.00 91.19 130 VAL A C 1
ATOM 1021 O O . VAL A 1 130 ? -0.491 3.383 -11.663 1.00 91.19 130 VAL A O 1
ATOM 1024 N N . ASP A 1 131 ? -1.969 2.181 -12.862 1.00 92.19 131 ASP A N 1
ATOM 1025 C CA . ASP A 1 131 ? -3.108 3.079 -12.650 1.00 92.19 131 ASP A CA 1
ATOM 1026 C C . ASP A 1 131 ? -3.753 2.788 -11.282 1.00 92.19 131 ASP A C 1
ATOM 1028 O O . ASP A 1 131 ? -4.505 1.824 -11.089 1.00 92.19 131 ASP A O 1
ATOM 1032 N N . ALA A 1 132 ? -3.404 3.620 -10.300 1.00 94.69 132 ALA A N 1
ATOM 1033 C CA . ALA A 1 132 ? -3.714 3.422 -8.887 1.00 94.69 132 ALA A CA 1
ATOM 1034 C C . ALA A 1 132 ? -4.729 4.431 -8.322 1.00 94.69 132 ALA A C 1
ATOM 1036 O O . ALA A 1 132 ? -4.757 4.638 -7.115 1.00 94.69 132 ALA A O 1
ATOM 1037 N N . ASP A 1 133 ? -5.593 5.029 -9.148 1.00 94.88 133 ASP A N 1
ATOM 1038 C CA . ASP A 1 133 ? -6.576 6.044 -8.711 1.00 94.88 133 ASP A CA 1
ATOM 1039 C C . ASP A 1 133 ? -7.486 5.552 -7.575 1.00 94.88 133 ASP A C 1
ATOM 1041 O O . ASP A 1 133 ? -7.940 6.312 -6.729 1.00 94.88 133 ASP A O 1
ATOM 1045 N N . TRP A 1 134 ? -7.700 4.240 -7.499 1.00 94.94 134 TRP A N 1
ATOM 1046 C CA . TRP A 1 134 ? -8.439 3.580 -6.426 1.00 94.94 134 TRP A CA 1
ATOM 1047 C C . TRP A 1 134 ? -7.769 3.667 -5.047 1.00 94.94 134 TRP A C 1
ATOM 1049 O O . TRP A 1 134 ? -8.421 3.351 -4.051 1.00 94.94 134 TRP A O 1
ATOM 1059 N N . MET A 1 135 ? -6.498 4.064 -4.972 1.00 96.94 135 MET A N 1
ATOM 1060 C CA . MET A 1 135 ? -5.792 4.361 -3.725 1.00 96.94 135 MET A CA 1
ATOM 1061 C C . MET A 1 135 ? -6.037 5.784 -3.223 1.00 96.94 135 MET A C 1
ATOM 1063 O O . MET A 1 135 ? -5.675 6.047 -2.081 1.00 96.94 135 MET A O 1
ATOM 1067 N N . LEU A 1 136 ? -6.627 6.684 -4.020 1.00 96.06 136 LEU A N 1
ATOM 1068 C CA . LEU A 1 136 ? -6.976 8.031 -3.563 1.00 96.06 136 LEU A CA 1
ATOM 1069 C C . LEU A 1 136 ? -8.147 7.953 -2.584 1.00 96.06 136 LEU A C 1
ATOM 1071 O O . LEU A 1 136 ? -9.229 7.490 -2.966 1.00 96.06 136 LEU A O 1
ATOM 1075 N N . PRO A 1 137 ? -7.965 8.399 -1.333 1.00 94.50 137 PRO A N 1
ATOM 1076 C CA . PRO A 1 137 ? -9.089 8.568 -0.429 1.00 94.50 137 PRO A CA 1
ATOM 1077 C C . PRO A 1 137 ? -9.952 9.763 -0.862 1.00 94.50 137 PRO A C 1
ATOM 1079 O O . PRO A 1 137 ? -9.488 10.610 -1.633 1.00 94.50 137 PRO A O 1
ATOM 1082 N N . PRO A 1 138 ? -11.194 9.866 -0.360 1.00 92.81 138 PRO A N 1
ATOM 1083 C CA . PRO A 1 138 ? -12.007 11.066 -0.528 1.00 92.81 138 PRO A CA 1
ATOM 1084 C C . PRO A 1 138 ? -11.258 12.341 -0.082 1.00 92.81 138 PRO A C 1
ATOM 1086 O O . PRO A 1 138 ? -10.444 12.262 0.842 1.00 92.81 138 PRO A O 1
ATOM 1089 N N . PRO A 1 139 ? -11.517 13.516 -0.688 1.00 87.81 139 PRO A N 1
ATOM 1090 C CA . PRO A 1 139 ? -10.812 14.766 -0.364 1.00 87.81 139 PRO A CA 1
ATOM 1091 C C . PRO A 1 139 ? -10.841 15.147 1.126 1.00 87.81 139 PRO A C 1
ATOM 1093 O O . PRO A 1 139 ? -9.890 15.723 1.650 1.00 87.81 139 PRO A O 1
ATOM 1096 N N . GLU A 1 140 ? -11.926 14.807 1.812 1.00 86.44 140 GLU A N 1
ATOM 1097 C CA . GLU A 1 140 ? -12.175 15.044 3.232 1.00 86.44 140 GLU A CA 1
ATOM 1098 C C . GLU A 1 140 ? -11.724 13.895 4.153 1.00 86.44 140 GLU A C 1
ATOM 1100 O O . GLU A 1 140 ? -12.062 13.886 5.338 1.00 86.44 140 GLU A O 1
ATOM 1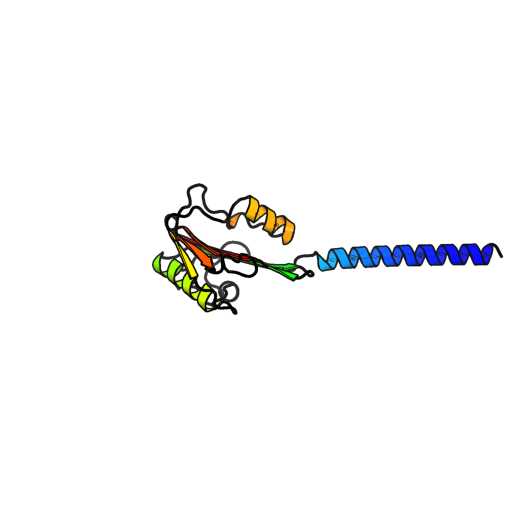105 N N . ALA A 1 141 ? -10.969 12.918 3.642 1.00 91.44 141 ALA A N 1
ATOM 1106 C CA . ALA A 1 141 ? -10.520 11.773 4.426 1.00 91.44 141 ALA A CA 1
ATOM 1107 C C . ALA A 1 141 ? -9.514 12.182 5.514 1.00 91.44 141 ALA A C 1
ATOM 1109 O O . AL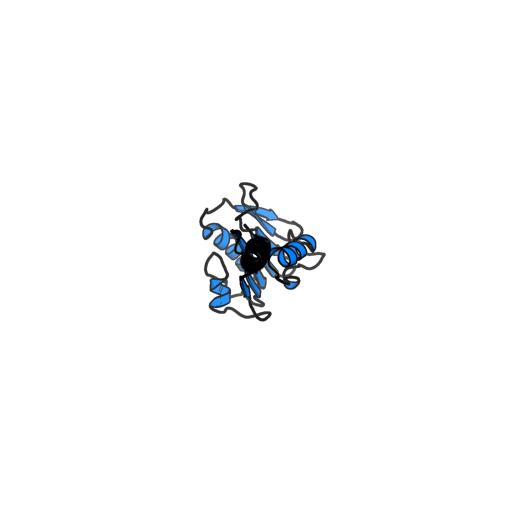A A 1 141 ? -8.375 12.577 5.242 1.00 91.44 141 ALA A O 1
ATOM 1110 N N . PHE A 1 142 ? -9.927 11.998 6.767 1.00 94.31 142 PHE A N 1
ATOM 1111 C CA . PHE A 1 142 ? -9.090 12.129 7.954 1.00 94.31 142 PHE A CA 1
ATOM 1112 C C . PHE A 1 142 ? -9.100 10.829 8.751 1.00 94.31 142 PHE A C 1
ATOM 1114 O O . PHE A 1 142 ? -10.096 10.108 8.807 1.00 94.31 142 PHE A O 1
ATOM 1121 N N . GLY A 1 143 ? -7.987 10.540 9.413 1.00 96.56 143 GLY A N 1
ATOM 1122 C CA . GLY A 1 143 ? -7.923 9.372 10.275 1.00 96.56 143 GLY A CA 1
ATOM 1123 C C . GLY A 1 143 ? -6.570 9.175 10.929 1.00 96.56 143 GLY A C 1
ATOM 1124 O O . GLY A 1 143 ? -5.884 10.135 11.294 1.00 96.56 143 GLY A O 1
ATOM 1125 N N . THR A 1 144 ? -6.190 7.916 11.110 1.00 98.06 144 THR A N 1
ATOM 1126 C CA . THR A 1 144 ? -4.920 7.559 11.737 1.00 98.06 144 THR A CA 1
ATOM 1127 C C . THR A 1 144 ? -3.885 7.188 10.685 1.00 98.06 144 THR A C 1
ATOM 1129 O O . THR A 1 144 ? -4.052 6.232 9.931 1.00 98.06 144 THR A O 1
ATOM 1132 N N . LEU A 1 145 ? -2.755 7.885 10.721 1.00 97.38 145 LEU A N 1
ATOM 1133 C CA . LEU A 1 145 ? -1.554 7.561 9.972 1.00 97.38 145 LEU A CA 1
ATOM 1134 C C . LEU A 1 145 ? -0.584 6.737 10.833 1.00 97.38 145 LEU A C 1
ATOM 1136 O O . LEU A 1 145 ? -0.278 7.086 11.977 1.00 97.38 145 LEU A O 1
ATOM 1140 N N . TYR A 1 146 ? -0.096 5.645 10.261 1.00 96.81 146 TYR A N 1
ATOM 1141 C CA . TYR A 1 146 ? 0.914 4.756 10.810 1.00 96.81 146 TYR A CA 1
ATOM 1142 C C . TYR A 1 146 ? 2.159 4.785 9.930 1.00 96.81 146 TYR A C 1
ATOM 1144 O O . TYR A 1 146 ? 2.100 4.478 8.738 1.00 96.81 146 TYR A O 1
ATOM 1152 N N . GLU A 1 147 ? 3.292 5.129 10.530 1.00 95.44 147 GLU A N 1
ATOM 1153 C CA . GLU A 1 147 ? 4.576 5.267 9.842 1.00 95.44 147 GLU A CA 1
ATOM 1154 C C . GLU A 1 147 ? 5.708 4.680 10.681 1.00 95.44 147 GLU A C 1
ATOM 1156 O O . GLU A 1 147 ? 5.566 4.429 11.881 1.00 95.44 147 GLU A O 1
ATOM 1161 N N . SER A 1 148 ? 6.864 4.487 10.055 1.00 92.94 148 SER A N 1
ATOM 1162 C CA . SER A 1 148 ? 8.079 4.128 10.775 1.00 92.94 148 SER A CA 1
ATOM 1163 C C . SER A 1 148 ? 8.574 5.295 11.637 1.00 92.94 148 SER A C 1
ATOM 1165 O O . SER A 1 148 ? 8.700 6.430 11.177 1.00 92.94 148 SER A O 1
ATOM 1167 N N . ALA A 1 149 ? 8.891 5.022 12.901 1.00 91.62 149 ALA A N 1
ATOM 1168 C CA . ALA A 1 149 ? 9.392 6.016 13.848 1.00 91.62 149 ALA A CA 1
ATOM 1169 C C . ALA A 1 149 ? 10.832 6.469 13.550 1.00 91.62 149 ALA A C 1
ATOM 1171 O O . ALA A 1 149 ? 11.264 7.485 14.087 1.00 91.62 149 ALA A O 1
ATOM 1172 N N . ASP A 1 150 ? 11.566 5.738 12.702 1.00 89.12 150 ASP A N 1
ATOM 1173 C CA . ASP A 1 150 ? 12.906 6.122 12.234 1.00 89.12 150 ASP A CA 1
ATOM 1174 C C . ASP A 1 150 ? 12.885 7.267 11.200 1.00 89.12 150 ASP A C 1
ATOM 1176 O O . ASP A 1 150 ? 13.943 7.758 10.811 1.00 89.12 150 ASP A O 1
ATOM 1180 N N . GLY A 1 151 ? 11.696 7.694 10.754 1.00 82.88 151 GLY A N 1
ATOM 1181 C CA . GLY A 1 151 ? 11.517 8.764 9.772 1.00 82.88 151 GLY A CA 1
ATOM 1182 C C . GLY A 1 151 ? 11.895 8.377 8.340 1.00 82.88 151 GLY A C 1
ATOM 1183 O O . GLY A 1 151 ? 11.818 9.222 7.448 1.00 82.88 151 GLY A O 1
ATOM 1184 N N . ARG A 1 152 ? 12.287 7.121 8.090 1.00 86.06 152 ARG A N 1
ATOM 1185 C CA . ARG A 1 152 ? 12.581 6.632 6.740 1.00 86.06 152 ARG A CA 1
ATOM 1186 C C . ARG A 1 152 ? 11.278 6.340 5.998 1.00 86.06 152 ARG A C 1
ATOM 1188 O O . ARG A 1 152 ? 10.299 5.880 6.579 1.00 86.06 152 ARG A O 1
ATOM 1195 N N . SER A 1 153 ? 11.270 6.631 4.702 1.00 79.25 153 SER A N 1
ATOM 1196 C CA . SER A 1 153 ? 10.135 6.385 3.803 1.00 79.25 153 SER A CA 1
ATOM 1197 C C . SER A 1 153 ? 10.383 5.220 2.852 1.00 79.25 153 SER A C 1
ATOM 1199 O O . SER A 1 153 ? 9.478 4.438 2.590 1.00 79.25 153 SER A O 1
ATOM 1201 N N . SER A 1 154 ? 11.619 5.119 2.369 1.00 84.81 154 SER A N 1
ATOM 1202 C CA . SER A 1 154 ? 12.111 4.030 1.532 1.00 84.81 154 SER A CA 1
ATOM 1203 C C . SER A 1 154 ? 12.086 2.720 2.312 1.00 84.81 154 SER A C 1
ATOM 1205 O O . SER A 1 154 ? 12.534 2.669 3.463 1.00 84.81 154 SER A O 1
ATOM 1207 N N . HIS A 1 155 ? 11.529 1.681 1.694 1.00 88.00 155 HIS A N 1
ATOM 1208 C CA . HIS A 1 155 ? 11.387 0.349 2.270 1.00 88.00 155 HIS A CA 1
ATOM 1209 C C . HIS A 1 155 ? 10.666 0.346 3.629 1.00 88.00 155 HIS A C 1
ATOM 1211 O O . HIS A 1 155 ? 11.041 -0.398 4.542 1.00 88.00 155 HIS A O 1
ATOM 1217 N N . ARG A 1 156 ? 9.683 1.237 3.819 1.00 91.94 156 ARG A N 1
ATOM 1218 C CA . ARG A 1 156 ? 8.874 1.298 5.043 1.00 91.94 156 ARG A CA 1
ATOM 1219 C C . ARG A 1 156 ? 7.388 1.253 4.717 1.00 91.94 156 ARG A C 1
ATOM 1221 O O . ARG A 1 156 ? 6.946 1.968 3.816 1.00 91.94 156 ARG A O 1
ATOM 1228 N N . PRO A 1 157 ? 6.598 0.467 5.468 1.00 94.19 157 PRO A N 1
ATOM 1229 C CA . PRO A 1 157 ? 5.157 0.519 5.343 1.00 94.19 157 PRO A CA 1
ATOM 1230 C C . PRO A 1 157 ? 4.664 1.888 5.817 1.00 94.19 157 PRO A C 1
ATOM 1232 O O . PRO A 1 157 ? 5.071 2.392 6.869 1.00 94.19 157 PRO A O 1
ATOM 1235 N N . ARG A 1 158 ? 3.759 2.477 5.043 1.00 95.88 158 ARG A N 1
ATOM 1236 C CA . ARG A 1 158 ? 2.920 3.596 5.460 1.00 95.88 158 ARG A CA 1
ATOM 1237 C C . ARG A 1 158 ? 1.472 3.181 5.316 1.00 95.88 158 ARG A C 1
ATOM 1239 O O . ARG A 1 158 ? 1.045 2.737 4.250 1.00 95.88 158 ARG A O 1
ATOM 1246 N N . ILE A 1 159 ? 0.731 3.303 6.407 1.00 97.69 159 ILE A N 1
ATOM 1247 C CA . ILE A 1 159 ? -0.644 2.823 6.482 1.00 97.69 159 ILE A CA 1
ATOM 1248 C C . ILE A 1 159 ? -1.523 3.963 6.961 1.00 97.69 159 ILE A C 1
ATOM 1250 O O . ILE A 1 159 ? -1.326 4.492 8.052 1.00 97.69 159 ILE A O 1
ATOM 1254 N N . PHE A 1 160 ? -2.498 4.339 6.150 1.00 98.25 160 PHE A N 1
ATOM 1255 C CA . PHE A 1 160 ? -3.512 5.315 6.507 1.00 98.25 160 PHE A CA 1
ATOM 1256 C C . PHE A 1 160 ? -4.835 4.594 6.741 1.00 98.25 160 PHE A C 1
ATOM 1258 O O . PHE A 1 160 ? -5.324 3.884 5.867 1.00 98.25 160 PHE A O 1
ATOM 1265 N N . VAL A 1 161 ? -5.396 4.750 7.934 1.00 98.44 161 VAL A N 1
ATOM 1266 C CA . VAL A 1 161 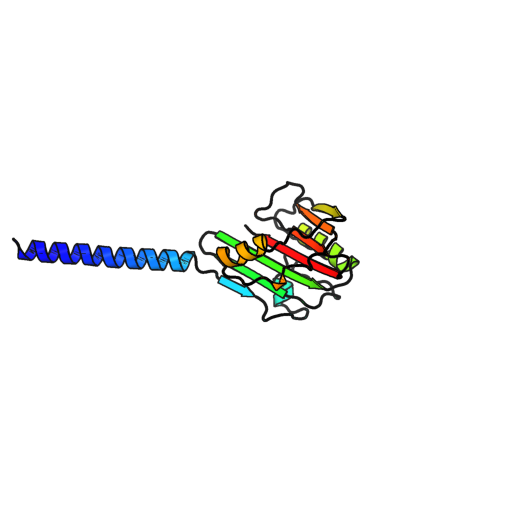? -6.735 4.269 8.274 1.00 98.44 161 VAL A CA 1
ATOM 1267 C C . VAL A 1 161 ? -7.663 5.470 8.243 1.00 98.44 161 VAL A C 1
ATOM 1269 O O . VAL A 1 161 ? -7.596 6.315 9.133 1.00 98.44 161 VAL A O 1
ATOM 1272 N N . ASP A 1 162 ? -8.507 5.532 7.221 1.00 97.50 162 ASP A N 1
ATOM 1273 C CA . ASP A 1 162 ? -9.616 6.473 7.116 1.00 97.50 162 ASP A CA 1
ATOM 1274 C C . ASP A 1 162 ? -10.723 6.018 8.069 1.00 97.50 162 ASP A C 1
ATOM 1276 O O . ASP A 1 162 ? -11.431 5.037 7.820 1.00 97.50 162 ASP A O 1
ATOM 1280 N N . GLU A 1 163 ? -10.816 6.704 9.206 1.00 95.31 163 GLU A N 1
ATOM 1281 C CA . GLU A 1 163 ? -11.716 6.324 10.294 1.00 95.31 163 GLU A CA 1
ATOM 1282 C C . GLU A 1 163 ? -13.175 6.673 9.983 1.00 95.31 163 GLU A C 1
ATOM 1284 O O . GLU A 1 163 ? -14.080 6.023 10.505 1.00 95.31 163 GLU A O 1
ATOM 1289 N N . ALA A 1 164 ? -13.410 7.654 9.107 1.00 93.25 164 ALA A N 1
ATOM 1290 C CA . ALA A 1 164 ? -14.750 8.063 8.700 1.00 93.25 164 ALA A CA 1
ATOM 1291 C C . ALA A 1 164 ? -15.374 7.054 7.728 1.00 93.25 164 ALA A C 1
ATOM 1293 O O . ALA A 1 164 ? -16.552 6.721 7.849 1.00 93.25 164 ALA A O 1
ATOM 1294 N N . ASN A 1 165 ? -14.574 6.537 6.791 1.00 94.31 165 ASN A N 1
ATOM 1295 C CA . ASN A 1 165 ? -15.051 5.617 5.758 1.00 94.31 165 ASN A CA 1
ATOM 1296 C C . ASN A 1 165 ? -14.761 4.140 6.065 1.00 94.31 165 ASN A C 1
ATOM 1298 O O . ASN A 1 165 ? -15.210 3.259 5.331 1.00 94.31 165 ASN A O 1
ATOM 1302 N N . GLY A 1 166 ? -14.003 3.848 7.127 1.00 96.56 166 GLY A N 1
ATOM 1303 C CA . GLY A 1 166 ? -13.639 2.480 7.496 1.00 96.56 166 GLY A CA 1
ATOM 1304 C C . GLY A 1 166 ? -12.791 1.802 6.422 1.00 96.56 166 GLY A C 1
ATOM 1305 O O . GLY A 1 166 ? -13.054 0.653 6.058 1.00 96.56 166 GLY A O 1
ATOM 1306 N N . VAL A 1 167 ? -11.792 2.517 5.894 1.00 98.19 167 VAL A N 1
ATOM 1307 C CA . VAL A 1 167 ? -10.894 2.025 4.838 1.00 98.19 167 VAL A CA 1
ATOM 1308 C C . VAL A 1 167 ? -9.447 2.121 5.295 1.00 98.19 167 VAL A C 1
ATOM 1310 O O . VAL A 1 167 ? -9.004 3.150 5.796 1.00 98.19 167 VAL A O 1
ATOM 1313 N N . LEU A 1 168 ? -8.690 1.050 5.088 1.00 98.50 168 LEU A N 1
ATOM 1314 C CA . LEU A 1 168 ? -7.243 1.049 5.248 1.00 98.50 168 LEU A CA 1
ATOM 1315 C C . LEU A 1 168 ? -6.587 1.168 3.879 1.00 98.50 168 LEU A C 1
ATOM 1317 O O . LEU A 1 168 ? -6.948 0.442 2.954 1.00 98.50 168 LEU A O 1
ATOM 1321 N N . TYR A 1 169 ? -5.596 2.046 3.782 1.00 98.44 169 TYR A N 1
ATOM 1322 C CA . TYR A 1 169 ? -4.737 2.230 2.624 1.00 98.44 169 TYR A CA 1
ATOM 1323 C C . TYR A 1 169 ? -3.301 1.932 3.039 1.00 98.44 169 TYR A C 1
ATOM 1325 O O . TYR A 1 169 ? -2.741 2.605 3.903 1.00 98.44 169 TYR A O 1
ATOM 1333 N N . PHE A 1 170 ? -2.704 0.921 2.427 1.00 97.94 170 PHE A N 1
ATOM 1334 C CA . PHE A 1 170 ? -1.312 0.553 2.616 1.00 97.94 170 PHE A CA 1
ATOM 1335 C C . PHE A 1 170 ? -0.514 0.965 1.389 1.00 97.94 170 PHE A C 1
ATOM 1337 O O . PHE A 1 170 ? -0.899 0.651 0.259 1.00 97.94 170 PHE A O 1
ATOM 1344 N N . HIS A 1 171 ? 0.642 1.584 1.607 1.00 95.56 171 HIS A N 1
ATOM 1345 C CA . HIS A 1 171 ? 1.656 1.680 0.574 1.00 95.56 171 HIS A CA 1
ATOM 1346 C C . HIS A 1 171 ? 3.064 1.486 1.130 1.00 95.56 171 HIS A C 1
ATOM 1348 O O . HIS A 1 171 ? 3.393 1.903 2.240 1.00 95.56 171 HIS A O 1
ATOM 1354 N N . MET A 1 172 ? 3.907 0.867 0.318 1.00 94.62 172 MET A N 1
ATOM 1355 C CA . MET A 1 172 ? 5.331 0.713 0.553 1.00 94.62 172 MET A CA 1
ATOM 1356 C C . MET A 1 172 ? 6.029 0.741 -0.799 1.00 94.62 172 MET A C 1
ATOM 1358 O O . MET A 1 172 ? 5.649 0.012 -1.719 1.00 94.62 172 MET A O 1
ATOM 1362 N N . THR A 1 173 ? 7.041 1.587 -0.911 1.00 91.56 173 THR A N 1
ATOM 1363 C CA . THR A 1 173 ? 7.949 1.599 -2.054 1.00 91.56 173 THR A CA 1
ATOM 1364 C C . THR A 1 173 ? 9.368 1.438 -1.559 1.00 91.56 173 THR A C 1
ATOM 1366 O O . THR A 1 173 ? 9.661 1.719 -0.393 1.00 91.56 173 THR A O 1
ATOM 1369 N N . ASP A 1 174 ? 10.232 0.994 -2.457 1.00 84.00 174 ASP A N 1
ATOM 1370 C CA . ASP A 1 174 ? 11.673 1.129 -2.280 1.00 84.00 174 ASP A CA 1
ATOM 1371 C C . ASP A 1 174 ? 12.105 2.605 -2.338 1.00 84.00 174 ASP A C 1
ATOM 1373 O O . ASP A 1 174 ? 11.356 3.438 -2.904 1.00 84.00 174 ASP A O 1
#

Solvent-accessible surface area (backbone atoms only — not comparable to full-atom values): 9379 Å² total; per-residue (Å²): 114,69,68,62,52,54,52,49,52,52,49,53,52,51,51,51,52,52,52,50,52,51,51,51,52,49,54,52,58,35,61,46,50,51,74,53,65,54,93,53,70,37,64,87,42,73,67,61,23,65,68,39,70,53,58,54,74,58,92,60,45,30,64,26,36,43,37,38,32,36,30,67,81,71,46,41,40,43,37,37,36,32,30,37,50,64,71,51,47,54,52,46,55,54,41,34,40,67,45,36,94,81,47,57,54,81,34,80,41,71,79,29,67,64,88,55,44,73,67,55,37,51,48,38,32,74,72,44,72,39,91,44,71,87,68,53,65,65,96,82,40,40,19,38,36,36,35,39,62,86,72,56,61,62,73,30,66,35,35,38,35,28,66,83,79,27,33,35,39,40,39,29,36,85

Nearest PDB structures (foldseek):
  7brs-assembly2_B  TM=3.515E-01  e=7.305E+00  Escherichia coli K-12